Protein AF-A0A2L2Z784-F1 (afdb_monomer)

Mean predicted aligned error: 4.52 Å

Radius of gyration: 20.01 Å; Cα contacts (8 Å, |Δi|>4): 133; chains: 1; bounding box: 39×20×57 Å

Solvent-accessible surface area (backbone atoms only — not comparable to full-atom values): 5022 Å² total; per-residue (Å²): 90,80,46,74,43,71,45,62,34,46,80,40,64,66,45,33,74,75,71,71,41,83,81,46,72,42,85,46,58,41,44,26,26,44,42,48,79,45,83,40,76,77,43,80,45,96,85,81,45,73,47,62,47,81,46,78,47,72,42,80,35,63,96,71,23,78,57,61,96,82,64,87,73,50,64,82,75,75,96,110

Structure (mmCIF, N/CA/C/O backbone):
data_AF-A0A2L2Z784-F1
#
_entry.id   AF-A0A2L2Z784-F1
#
loop_
_atom_site.group_PDB
_atom_site.id
_atom_site.type_symbol
_atom_site.label_atom_id
_atom_site.label_alt_id
_atom_site.label_comp_id
_atom_site.label_asym_id
_atom_site.label_entity_id
_atom_site.label_seq_id
_atom_site.pdbx_PDB_ins_code
_atom_site.Cartn_x
_atom_site.Cartn_y
_atom_site.Cartn_z
_atom_site.occupancy
_atom_site.B_iso_or_equiv
_atom_site.auth_seq_id
_atom_site.auth_comp_id
_atom_site.auth_asym_id
_atom_site.auth_atom_id
_atom_site.pdbx_PDB_model_num
ATOM 1 N N . ILE A 1 1 ? -10.318 4.080 8.471 1.00 92.00 1 ILE A N 1
ATOM 2 C CA . ILE A 1 1 ? -9.134 4.813 7.964 1.00 92.00 1 ILE A CA 1
ATOM 3 C C . ILE A 1 1 ? -8.793 4.172 6.629 1.00 92.00 1 ILE A C 1
ATOM 5 O O . ILE A 1 1 ? -8.929 2.957 6.553 1.00 92.00 1 ILE A O 1
ATOM 9 N N . TYR A 1 2 ? -8.478 4.943 5.591 1.00 96.56 2 TYR A N 1
ATOM 10 C CA . TYR A 1 2 ? -8.008 4.389 4.317 1.00 96.56 2 TYR A CA 1
ATOM 11 C C . TYR A 1 2 ? -6.517 4.668 4.183 1.00 96.56 2 TYR A C 1
ATOM 13 O O . TYR A 1 2 ? -6.063 5.748 4.555 1.00 96.56 2 TYR A O 1
ATOM 21 N N . GLU A 1 3 ? -5.782 3.675 3.708 1.00 97.19 3 GLU A N 1
ATOM 22 C CA . GLU A 1 3 ? -4.347 3.739 3.472 1.00 97.19 3 GLU A CA 1
ATOM 23 C C . GLU A 1 3 ? -4.098 3.378 2.011 1.00 97.19 3 GLU A C 1
ATOM 25 O O . GLU A 1 3 ? -4.540 2.325 1.548 1.00 97.19 3 GLU A O 1
ATOM 30 N N . ASN A 1 4 ? -3.421 4.274 1.298 1.00 97.62 4 ASN A N 1
ATOM 31 C CA . ASN A 1 4 ? -3.064 4.095 -0.100 1.00 97.62 4 ASN A CA 1
ATOM 32 C C . ASN A 1 4 ? -1.604 3.661 -0.155 1.00 97.62 4 ASN A C 1
ATOM 34 O O . ASN A 1 4 ? -0.730 4.378 0.334 1.00 97.62 4 ASN A O 1
ATOM 38 N N . ILE A 1 5 ? -1.353 2.493 -0.734 1.00 97.00 5 ILE A N 1
ATOM 39 C CA . ILE A 1 5 ? -0.007 1.959 -0.913 1.00 97.00 5 ILE A CA 1
ATOM 40 C C . ILE A 1 5 ? 0.379 2.112 -2.379 1.00 97.00 5 ILE A C 1
ATOM 42 O O . ILE A 1 5 ? -0.406 1.781 -3.267 1.00 97.00 5 ILE A O 1
ATOM 46 N N . TYR A 1 6 ? 1.592 2.602 -2.611 1.00 97.00 6 TYR A N 1
ATOM 47 C CA . TYR A 1 6 ? 2.191 2.733 -3.931 1.00 97.00 6 TYR A CA 1
ATOM 48 C C . TYR A 1 6 ? 3.485 1.933 -3.957 1.00 97.00 6 TYR A C 1
ATOM 50 O O . TYR A 1 6 ? 4.247 1.935 -2.986 1.00 97.00 6 TYR A O 1
ATOM 58 N N . PHE A 1 7 ? 3.728 1.252 -5.066 1.00 96.56 7 PHE A N 1
ATOM 59 C CA . PHE A 1 7 ? 4.950 0.499 -5.299 1.00 96.56 7 PHE A CA 1
ATOM 60 C C . PHE A 1 7 ? 5.747 1.132 -6.430 1.00 96.56 7 PHE A C 1
ATOM 62 O O . PHE A 1 7 ? 5.178 1.711 -7.349 1.00 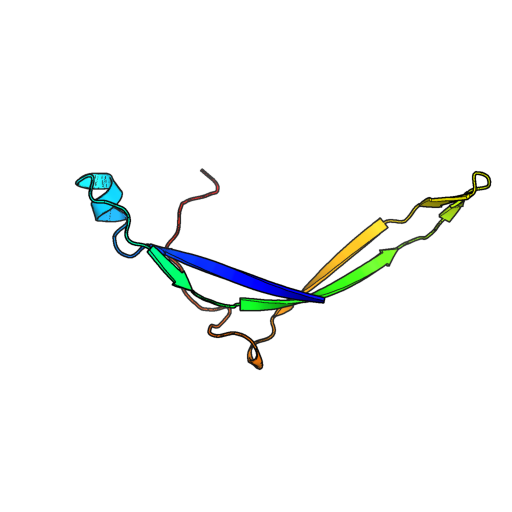96.56 7 PHE A O 1
ATOM 69 N N . PHE A 1 8 ? 7.065 0.964 -6.397 1.00 96.12 8 PHE A N 1
ATOM 70 C CA . PHE A 1 8 ? 7.921 1.274 -7.536 1.00 96.12 8 PHE A CA 1
ATOM 71 C C . PHE A 1 8 ? 8.250 -0.019 -8.276 1.00 96.12 8 PHE A C 1
ATOM 73 O O . PHE A 1 8 ? 8.963 -0.876 -7.755 1.00 96.12 8 PHE A O 1
ATOM 80 N N . TYR A 1 9 ? 7.710 -0.155 -9.482 1.00 96.56 9 TYR A N 1
ATOM 81 C CA . TYR A 1 9 ? 8.040 -1.228 -10.407 1.00 96.56 9 TYR A CA 1
ATOM 82 C C . TYR A 1 9 ? 9.356 -0.927 -11.113 1.00 96.56 9 TYR A C 1
ATOM 84 O O . TYR A 1 9 ? 9.501 0.134 -11.715 1.00 96.56 9 TYR A O 1
ATOM 92 N N . ILE A 1 10 ? 10.295 -1.867 -11.058 1.00 97.12 10 ILE A N 1
ATOM 93 C CA . ILE A 1 10 ? 11.596 -1.772 -11.719 1.00 97.12 10 ILE A CA 1
ATOM 94 C C . ILE A 1 10 ? 11.523 -2.454 -13.088 1.00 97.12 10 ILE A C 1
ATOM 96 O O . ILE A 1 10 ? 11.306 -3.663 -13.160 1.00 97.12 10 ILE A O 1
ATOM 100 N N . SER A 1 11 ? 11.775 -1.707 -14.168 1.00 96.62 11 SER A N 1
ATOM 101 C CA . SER A 1 11 ? 11.727 -2.244 -15.539 1.00 96.62 11 SER A CA 1
ATOM 102 C C . SER A 1 11 ? 13.076 -2.746 -16.066 1.00 96.62 11 SER A C 1
ATOM 104 O O . SER A 1 11 ? 13.105 -3.609 -16.941 1.00 96.62 11 SER A O 1
ATOM 106 N N . ASN A 1 12 ? 14.201 -2.256 -15.529 1.00 96.06 12 ASN A N 1
ATOM 107 C CA . ASN A 1 12 ? 15.553 -2.544 -16.031 1.00 96.06 12 ASN A CA 1
ATOM 108 C C . ASN A 1 12 ? 16.506 -3.120 -14.962 1.00 96.06 12 ASN A C 1
ATOM 110 O O . ASN A 1 12 ? 17.710 -2.874 -14.997 1.00 96.06 12 ASN A O 1
ATOM 114 N N . GLY A 1 13 ? 15.997 -3.925 -14.021 1.00 93.94 13 GLY A N 1
ATOM 115 C CA . GLY A 1 13 ? 16.784 -4.411 -12.875 1.00 93.94 13 GLY A CA 1
ATOM 116 C C . GLY A 1 13 ? 18.071 -5.163 -13.249 1.00 93.94 13 GLY A C 1
ATOM 117 O O . GLY A 1 13 ? 19.084 -5.023 -12.573 1.00 93.94 13 GLY A O 1
ATOM 118 N N . VAL A 1 14 ? 18.068 -5.916 -14.354 1.00 93.62 14 VAL A N 1
ATOM 119 C CA . VAL A 1 14 ? 19.269 -6.618 -14.847 1.00 93.62 14 VAL A CA 1
ATOM 120 C C . VAL A 1 14 ? 20.307 -5.635 -15.392 1.00 93.62 14 VAL A C 1
ATOM 122 O O . VAL A 1 14 ? 21.492 -5.769 -15.097 1.00 93.62 14 VAL A O 1
ATOM 125 N N . ALA A 1 15 ? 19.870 -4.640 -16.166 1.00 94.12 15 ALA A N 1
ATOM 126 C CA . ALA A 1 15 ? 20.759 -3.644 -16.753 1.00 94.12 15 ALA A CA 1
ATOM 127 C C . ALA A 1 15 ? 21.410 -2.769 -15.673 1.00 94.12 15 ALA A C 1
ATOM 129 O O . ALA A 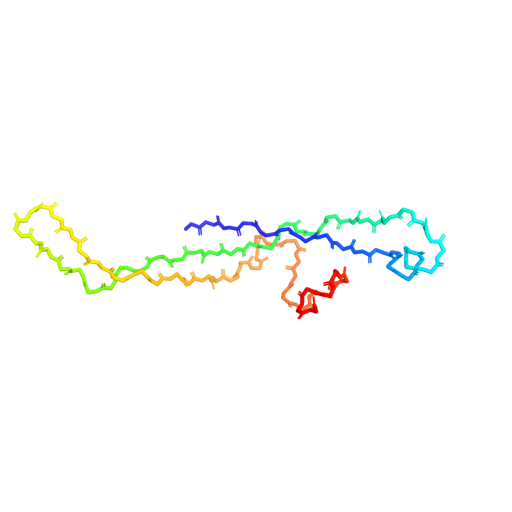1 15 ? 22.624 -2.576 -15.685 1.00 94.12 15 ALA A O 1
ATOM 130 N N . PHE A 1 16 ? 20.623 -2.352 -14.679 1.00 93.75 16 PHE A N 1
ATOM 131 C CA . PHE A 1 16 ? 21.117 -1.638 -13.503 1.00 93.75 16 PHE A CA 1
ATOM 132 C C . PHE A 1 16 ? 22.256 -2.393 -12.795 1.00 93.75 16 PHE A C 1
ATOM 134 O O . PHE A 1 16 ? 23.252 -1.792 -12.411 1.00 93.75 16 PHE A O 1
ATOM 141 N N . LEU A 1 17 ? 22.145 -3.719 -12.659 1.00 91.06 17 LEU A N 1
ATOM 142 C CA . LEU A 1 17 ? 23.147 -4.524 -11.951 1.00 91.06 17 LEU A CA 1
ATOM 143 C C . LEU A 1 17 ? 24.397 -4.848 -12.779 1.00 91.06 17 LEU A C 1
ATOM 145 O O . LEU A 1 17 ? 25.477 -4.985 -12.210 1.00 91.06 17 LEU A O 1
ATOM 149 N N . ILE A 1 18 ? 24.255 -5.051 -14.092 1.00 94.31 18 ILE A N 1
ATOM 150 C 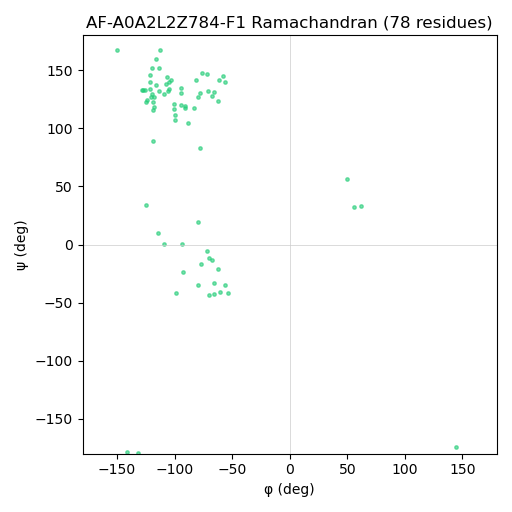CA . ILE A 1 18 ? 25.339 -5.585 -14.935 1.00 94.31 18 ILE A CA 1
ATOM 151 C C . ILE A 1 18 ? 26.086 -4.481 -15.681 1.00 94.31 18 ILE A C 1
ATOM 153 O O . ILE A 1 18 ? 27.307 -4.551 -15.805 1.00 94.31 18 ILE A O 1
ATOM 157 N N . ILE A 1 19 ? 25.359 -3.501 -16.218 1.00 92.00 19 ILE A N 1
ATOM 158 C CA . ILE A 1 19 ? 25.907 -2.483 -17.126 1.00 92.00 19 ILE A CA 1
ATOM 159 C C . ILE A 1 19 ? 25.878 -1.068 -16.535 1.00 92.00 19 ILE A C 1
ATOM 161 O O . ILE A 1 19 ? 26.175 -0.120 -17.255 1.00 92.00 19 ILE A O 1
ATOM 165 N N . ASP A 1 20 ? 25.568 -0.938 -15.239 1.00 89.62 20 ASP A N 1
ATOM 166 C CA . ASP A 1 20 ? 25.559 0.326 -14.481 1.00 89.62 20 ASP A CA 1
ATOM 167 C C . ASP A 1 20 ? 24.646 1.406 -15.102 1.00 89.62 20 ASP A C 1
ATOM 169 O O . ASP A 1 20 ? 24.906 2.608 -15.046 1.00 89.62 20 ASP A O 1
ATOM 173 N N . GLU A 1 21 ? 23.550 0.974 -15.736 1.00 95.00 21 GLU A N 1
ATOM 174 C CA . GLU A 1 21 ? 22.518 1.888 -16.224 1.00 95.00 21 GLU A CA 1
ATOM 175 C C . GLU A 1 21 ? 21.712 2.481 -15.060 1.00 95.00 21 GLU A C 1
ATOM 177 O O . GLU A 1 21 ? 21.432 1.775 -14.091 1.00 95.00 21 GLU A O 1
ATOM 182 N N . PRO A 1 22 ? 21.241 3.739 -15.152 1.00 95.25 22 PRO A N 1
ATOM 183 C CA . PRO A 1 22 ? 20.329 4.294 -14.158 1.00 95.25 22 PRO A CA 1
ATOM 184 C C . PRO A 1 22 ? 19.064 3.440 -13.998 1.00 95.25 22 PRO A C 1
ATOM 186 O O . PRO A 1 22 ? 18.490 2.968 -14.979 1.00 95.25 22 PRO A O 1
ATOM 189 N N . LEU A 1 23 ? 18.595 3.276 -12.760 1.00 95.44 23 LEU A N 1
ATOM 190 C CA . LEU A 1 23 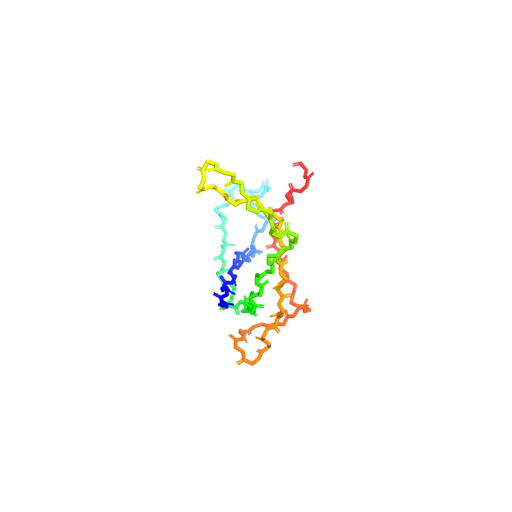? 17.390 2.500 -12.473 1.00 95.44 23 LEU A CA 1
ATOM 191 C C . LEU A 1 23 ? 16.142 3.197 -13.031 1.00 95.44 23 LEU A C 1
ATOM 193 O O . LEU A 1 23 ? 15.875 4.362 -12.731 1.00 95.44 23 LEU A O 1
ATOM 197 N N . TYR A 1 24 ? 15.345 2.462 -13.795 1.00 96.69 24 TYR A N 1
ATOM 198 C CA . TYR A 1 24 ? 14.070 2.911 -14.332 1.00 96.69 24 TYR A CA 1
ATOM 199 C C . TYR A 1 24 ? 12.940 2.342 -13.489 1.00 96.69 24 TYR A C 1
ATOM 201 O O . TYR A 1 24 ? 12.744 1.125 -13.406 1.00 96.69 24 TYR A O 1
ATOM 209 N N . VAL A 1 25 ? 12.202 3.254 -12.859 1.00 96.62 25 VAL A N 1
ATOM 210 C CA . VAL A 1 25 ? 11.085 2.933 -11.977 1.00 96.62 25 VAL A CA 1
ATOM 211 C C . VAL A 1 25 ? 9.793 3.564 -12.469 1.00 96.62 25 VAL A C 1
ATOM 213 O O . VAL A 1 25 ? 9.787 4.662 -13.023 1.00 96.62 25 VAL A O 1
ATOM 216 N N . THR A 1 26 ? 8.683 2.869 -12.256 1.00 96.88 26 THR A N 1
ATOM 217 C CA . THR A 1 26 ? 7.331 3.379 -12.501 1.00 96.88 26 THR A CA 1
ATOM 218 C C . THR A 1 26 ? 6.498 3.186 -11.245 1.00 96.88 26 THR A C 1
ATOM 220 O O . THR A 1 26 ? 6.533 2.119 -10.635 1.00 96.88 26 THR A O 1
ATOM 223 N N . GLU A 1 27 ? 5.780 4.224 -10.828 1.00 96.50 27 GLU A N 1
ATOM 224 C CA . GLU A 1 27 ? 4.854 4.132 -9.701 1.00 96.50 27 GLU A CA 1
ATOM 225 C C . GLU A 1 27 ? 3.628 3.296 -10.098 1.00 96.50 27 GLU A C 1
ATOM 227 O O . GLU A 1 27 ? 3.036 3.517 -11.152 1.00 96.50 27 GLU A O 1
ATOM 232 N N . LEU A 1 28 ? 3.255 2.337 -9.252 1.00 96.88 28 LEU A N 1
ATOM 233 C CA . LEU A 1 28 ? 2.051 1.525 -9.376 1.00 96.88 28 LEU A CA 1
ATOM 234 C C . LEU A 1 28 ? 1.171 1.723 -8.146 1.00 96.88 28 LEU A C 1
ATOM 236 O O . LEU A 1 28 ? 1.615 1.508 -7.015 1.00 96.88 28 LEU A O 1
ATOM 240 N N . GLY A 1 29 ? -0.089 2.074 -8.374 1.00 96.31 29 GLY A N 1
ATOM 241 C CA . GLY A 1 29 ? -1.095 2.228 -7.333 1.00 96.31 29 GLY A CA 1
ATOM 242 C C . GLY A 1 29 ? -2.072 3.373 -7.622 1.00 96.31 29 GLY A C 1
ATOM 243 O O . GLY A 1 29 ? -2.000 3.991 -8.682 1.00 96.31 29 GLY A O 1
ATOM 244 N N . PRO A 1 30 ? -2.962 3.678 -6.664 1.00 97.94 30 PRO A N 1
ATOM 245 C CA . PRO A 1 30 ? -2.964 3.131 -5.308 1.00 97.94 30 PRO A CA 1
ATOM 246 C C . PRO A 1 30 ? -3.482 1.689 -5.206 1.00 97.94 30 PRO A C 1
ATOM 248 O O . PRO A 1 30 ? -4.415 1.294 -5.898 1.00 97.94 30 PRO A O 1
ATOM 251 N N . TYR A 1 31 ? -2.927 0.941 -4.252 1.00 98.25 31 TYR A N 1
ATOM 252 C CA . TYR A 1 31 ? -3.547 -0.243 -3.653 1.00 98.25 31 TYR A CA 1
ATOM 253 C C . TYR A 1 31 ? -4.157 0.181 -2.320 1.00 98.25 31 TYR A C 1
ATOM 255 O O . TYR A 1 31 ? -3.442 0.495 -1.363 1.00 98.25 31 TYR A O 1
ATOM 263 N N . VAL A 1 32 ? -5.483 0.258 -2.269 1.00 98.44 32 VAL A N 1
ATOM 264 C CA . VAL A 1 32 ? -6.208 0.881 -1.162 1.00 98.44 32 VAL A CA 1
ATOM 265 C C . VAL A 1 32 ? -6.627 -0.156 -0.131 1.00 98.44 32 VAL A C 1
ATOM 267 O O . VAL A 1 32 ? -7.266 -1.162 -0.438 1.00 98.44 32 VAL A O 1
ATOM 270 N N . TYR A 1 33 ? -6.329 0.130 1.135 1.00 98.25 33 TYR A N 1
ATOM 271 C CA . TYR A 1 33 ? -6.720 -0.692 2.273 1.00 98.25 33 TYR A CA 1
ATOM 272 C C . TYR A 1 33 ? -7.565 0.095 3.265 1.00 98.25 33 TYR A C 1
ATOM 274 O O . TYR A 1 33 ? -7.225 1.197 3.691 1.00 98.25 33 TYR A O 1
ATOM 282 N N . LYS A 1 34 ? -8.660 -0.516 3.716 1.00 97.94 34 LYS A N 1
ATOM 283 C CA . LYS A 1 34 ? -9.472 -0.015 4.821 1.00 97.94 34 LYS A CA 1
ATOM 284 C C . LYS A 1 34 ? -8.935 -0.556 6.144 1.00 97.94 34 LYS A C 1
ATOM 286 O O . LYS A 1 34 ? -9.163 -1.713 6.504 1.00 97.94 34 LYS A O 1
ATOM 291 N N . GLY A 1 35 ? -8.249 0.308 6.882 1.00 96.50 35 GLY A N 1
ATOM 292 C CA . GLY A 1 35 ? -7.752 0.058 8.229 1.00 96.50 35 GLY A CA 1
ATOM 293 C C . GLY A 1 35 ? -8.847 0.175 9.295 1.00 96.50 35 GLY A C 1
ATOM 294 O O . GLY A 1 35 ? -9.568 1.184 9.371 1.00 96.50 35 GLY A O 1
ATOM 295 N N . LYS A 1 36 ? -8.933 -0.845 10.158 1.00 94.94 36 LYS A N 1
ATOM 296 C CA . LYS A 1 36 ? -9.730 -0.886 11.392 1.00 94.94 36 LYS A CA 1
ATOM 297 C C . LYS A 1 36 ? -8.803 -1.054 12.592 1.00 94.94 36 LYS A C 1
ATOM 299 O O . LYS A 1 36 ? -7.976 -1.960 12.620 1.00 94.94 36 LYS A O 1
ATOM 304 N N . TRP A 1 37 ? -8.943 -0.168 13.574 1.00 94.81 37 TRP A N 1
ATOM 305 C CA . TRP A 1 37 ? -8.128 -0.166 14.787 1.00 94.81 37 TRP A CA 1
ATOM 306 C C . TRP A 1 37 ? -8.995 -0.609 15.960 1.00 94.81 37 TRP A C 1
ATOM 308 O O . TRP A 1 37 ? -10.103 -0.102 16.143 1.00 94.81 37 TRP A O 1
ATOM 318 N N . ILE A 1 38 ? -8.510 -1.577 16.730 1.00 94.88 38 ILE A N 1
ATOM 319 C CA . ILE A 1 38 ? -9.261 -2.213 17.809 1.00 94.88 38 ILE A CA 1
ATOM 320 C C . ILE A 1 38 ? -8.450 -2.092 19.095 1.00 94.88 38 ILE A C 1
ATOM 322 O O . ILE A 1 38 ? -7.313 -2.555 19.166 1.00 94.88 38 ILE A O 1
ATOM 326 N N . LYS A 1 39 ? -9.055 -1.471 20.112 1.00 95.56 39 LYS A N 1
ATOM 327 C CA . LYS A 1 39 ? -8.489 -1.364 21.459 1.00 95.56 39 LYS A CA 1
ATOM 328 C C . LYS A 1 39 ? -8.951 -2.548 22.294 1.00 95.56 39 LYS A C 1
ATOM 330 O O . LYS A 1 39 ? -10.141 -2.701 22.553 1.00 95.56 39 LYS A O 1
ATOM 335 N N . HIS A 1 40 ? -8.007 -3.365 22.730 1.00 96.50 40 HIS A N 1
ATOM 336 C CA . HIS A 1 40 ? -8.244 -4.539 23.556 1.00 96.50 40 HIS A CA 1
ATOM 337 C C . HIS A 1 40 ? -7.878 -4.269 25.015 1.00 96.50 40 HIS A C 1
ATOM 339 O O . HIS A 1 40 ? -6.863 -3.634 25.30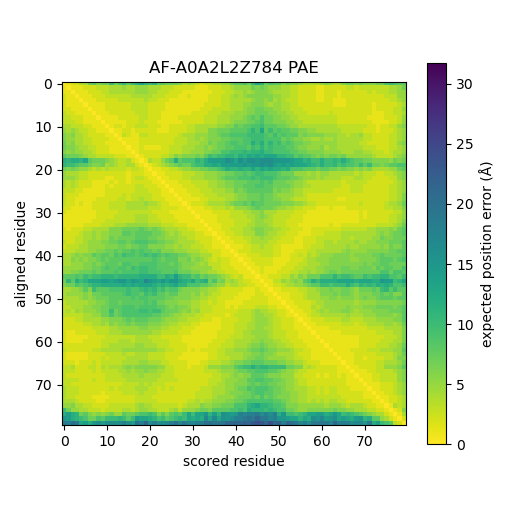8 1.00 96.50 40 HIS A O 1
ATOM 345 N N . ASN A 1 41 ? -8.695 -4.807 25.923 1.00 95.94 41 ASN A N 1
ATOM 346 C CA . ASN A 1 41 ? -8.460 -4.826 27.371 1.00 95.94 41 ASN A CA 1
ATOM 347 C C . ASN A 1 41 ? -8.085 -3.453 27.973 1.00 95.94 41 ASN A C 1
ATOM 349 O O . ASN A 1 41 ? -7.032 -3.347 28.607 1.00 95.94 41 ASN A O 1
ATOM 353 N N . PRO A 1 42 ? -8.910 -2.402 27.7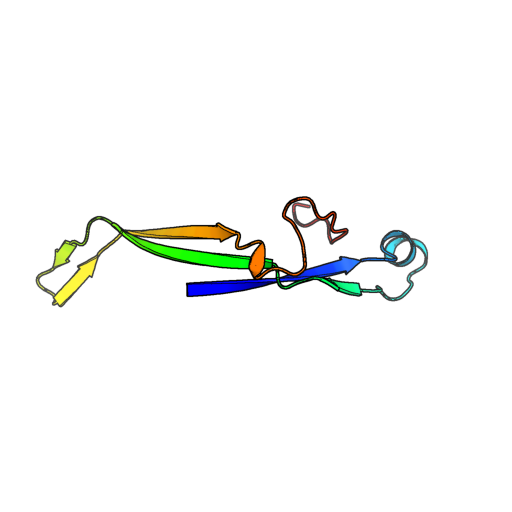99 1.00 95.31 42 PRO A N 1
ATOM 354 C CA . PRO A 1 42 ? -8.641 -1.117 28.430 1.00 95.31 42 PRO A CA 1
ATOM 355 C C . PRO A 1 42 ? -8.657 -1.256 29.960 1.00 95.31 42 PRO A C 1
ATOM 357 O O . PRO A 1 42 ? -9.645 -1.700 30.545 1.00 95.31 42 PRO A O 1
ATOM 360 N N . LYS A 1 43 ? -7.560 -0.864 30.608 1.00 97.00 43 LYS A N 1
ATOM 361 C CA . LYS A 1 43 ? -7.405 -0.810 32.063 1.00 97.00 43 LYS A CA 1
ATOM 362 C C . LYS A 1 43 ? -7.134 0.625 32.487 1.00 97.00 43 LYS A C 1
ATOM 364 O O . LYS A 1 43 ? -6.095 1.179 32.138 1.00 97.00 43 LYS A O 1
ATOM 369 N N . TRP A 1 44 ? -8.062 1.194 33.246 1.00 96.81 44 TRP A N 1
ATOM 370 C CA . TRP A 1 44 ? -7.922 2.510 33.860 1.00 96.81 44 TRP A CA 1
ATOM 371 C C . TRP A 1 44 ? -7.106 2.417 35.143 1.00 96.81 44 TRP A C 1
ATOM 373 O O . TRP A 1 44 ? -7.249 1.465 35.914 1.00 96.81 44 TRP A O 1
ATOM 383 N N . HIS A 1 45 ? -6.266 3.417 35.372 1.00 96.56 45 HIS A N 1
ATOM 384 C CA . HIS A 1 45 ? -5.387 3.499 36.530 1.00 96.56 45 HIS A CA 1
ATOM 385 C C . HIS A 1 45 ? -5.695 4.762 37.351 1.00 96.56 45 HIS A C 1
ATOM 387 O O . HIS A 1 45 ? -6.120 5.770 36.783 1.00 96.56 45 HIS A O 1
ATOM 393 N N . PRO A 1 46 ? -5.445 4.759 38.675 1.00 96.69 46 PRO A N 1
ATOM 394 C CA . PRO A 1 46 ? -5.721 5.909 39.548 1.00 96.69 46 PRO A CA 1
ATOM 395 C C . PRO A 1 46 ? -4.925 7.175 39.210 1.00 96.69 46 PRO A C 1
ATOM 397 O O . PRO A 1 46 ? -5.334 8.274 39.562 1.00 96.69 46 PRO A O 1
ATOM 400 N N . ASN A 1 47 ? -3.803 7.035 38.501 1.00 96.38 47 ASN A N 1
ATOM 401 C CA . ASN A 1 47 ? -2.988 8.152 38.017 1.00 96.38 47 ASN A CA 1
ATOM 402 C C . ASN A 1 47 ? -3.551 8.802 36.736 1.00 96.38 47 ASN A C 1
ATOM 404 O O . ASN A 1 47 ? -2.807 9.459 36.014 1.00 96.38 47 ASN A O 1
ATOM 408 N N . VAL A 1 48 ? -4.839 8.600 36.438 1.00 95.69 48 VAL A N 1
ATOM 409 C CA . VAL A 1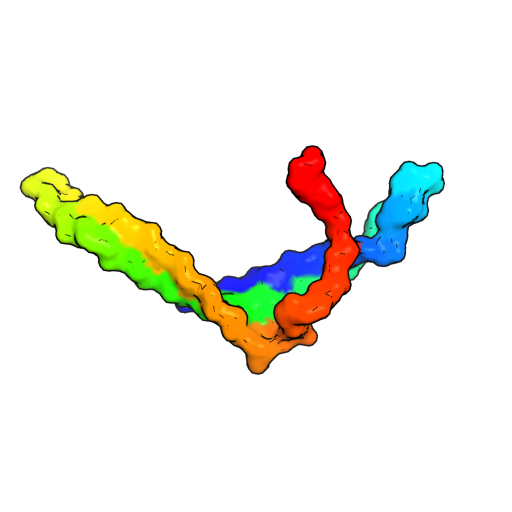 48 ? -5.526 9.171 35.268 1.00 95.69 48 VAL A CA 1
ATOM 410 C C . VAL A 1 48 ? -4.912 8.698 33.939 1.00 95.69 48 VAL A C 1
ATOM 412 O O . VAL A 1 48 ? -4.902 9.409 32.939 1.00 95.69 48 VAL A O 1
ATOM 415 N N . THR A 1 49 ? -4.403 7.464 33.907 1.00 97.31 49 THR A N 1
ATOM 416 C CA . THR A 1 49 ? -3.920 6.829 32.673 1.00 97.31 49 THR A CA 1
ATOM 417 C C . THR A 1 49 ? -4.754 5.605 32.318 1.00 97.31 49 THR A C 1
ATOM 419 O O . THR A 1 49 ? -5.428 5.015 33.166 1.00 97.31 49 THR A O 1
ATOM 422 N N . VAL A 1 50 ? -4.705 5.208 31.047 1.00 96.62 50 VAL A N 1
ATOM 423 C CA . VAL A 1 50 ? -5.328 3.981 30.552 1.00 96.62 50 VAL A CA 1
ATOM 424 C C . VAL A 1 50 ? -4.302 3.168 29.774 1.00 96.62 50 VAL A C 1
ATOM 426 O O . VAL A 1 50 ? -3.588 3.698 28.926 1.00 96.62 50 VAL A O 1
ATOM 429 N N . SER A 1 51 ? -4.228 1.871 30.053 1.00 96.19 51 SER A N 1
ATOM 430 C CA . SER A 1 51 ? -3.453 0.919 29.254 1.00 96.19 51 SER A CA 1
ATOM 431 C C . SER A 1 51 ? -4.390 0.073 28.408 1.00 96.19 51 SER A C 1
ATOM 433 O O . SER A 1 51 ? -5.433 -0.354 28.889 1.00 96.19 51 SER A O 1
ATOM 435 N N . TYR A 1 52 ? -4.015 -0.206 27.167 1.00 96.88 52 TYR A N 1
ATOM 436 C CA . TYR A 1 52 ? -4.737 -1.104 26.269 1.00 96.88 52 TYR A CA 1
ATOM 437 C C . TYR A 1 52 ? -3.732 -1.766 25.319 1.00 96.88 52 TYR A C 1
ATOM 439 O O . TYR A 1 52 ? -2.583 -1.336 25.216 1.00 96.88 52 TYR A O 1
ATOM 447 N N . ARG A 1 53 ? -4.163 -2.806 24.607 1.00 96.31 53 ARG A N 1
ATOM 448 C CA . ARG A 1 53 ? -3.423 -3.368 23.468 1.00 96.31 53 ARG A CA 1
ATOM 449 C C . ARG A 1 53 ? -4.118 -2.950 22.178 1.00 96.31 53 ARG A C 1
ATOM 451 O O . ARG A 1 53 ? -5.334 -3.076 22.094 1.00 96.31 53 ARG A O 1
ATOM 458 N N . ASP A 1 54 ? -3.378 -2.456 21.195 1.00 95.06 54 ASP A N 1
ATOM 459 C CA . ASP A 1 54 ? -3.940 -2.124 19.882 1.00 95.06 54 ASP A CA 1
ATOM 460 C C . ASP A 1 54 ? -3.763 -3.304 18.920 1.00 95.06 54 ASP A C 1
ATOM 462 O O . ASP A 1 54 ? -2.682 -3.881 18.822 1.00 95.06 54 ASP A O 1
ATOM 466 N N . SER A 1 55 ? -4.819 -3.628 18.178 1.00 96.00 55 SER A N 1
ATOM 467 C CA . SER A 1 55 ? -4.755 -4.459 16.976 1.00 96.00 55 SER A CA 1
ATOM 468 C C . SER A 1 55 ? -5.173 -3.624 15.770 1.00 96.00 55 SER A C 1
ATOM 470 O O . SER A 1 55 ? -6.127 -2.842 15.843 1.00 96.00 55 SER A O 1
ATOM 472 N N . ARG A 1 56 ? -4.451 -3.769 14.659 1.00 95.12 56 ARG A N 1
ATOM 473 C CA . ARG A 1 56 ? -4.753 -3.107 13.390 1.00 95.12 56 ARG A CA 1
ATOM 474 C C . ARG A 1 56 ? -5.004 -4.175 12.338 1.00 95.12 56 ARG A C 1
ATOM 476 O O . ARG A 1 56 ? -4.217 -5.107 12.207 1.00 95.12 56 ARG A O 1
ATOM 483 N N . VAL A 1 57 ? -6.119 -4.041 11.629 1.00 95.50 57 VAL A N 1
ATOM 484 C CA . VAL A 1 57 ? -6.519 -4.951 10.553 1.00 95.50 57 VAL A CA 1
ATOM 485 C C . VAL A 1 57 ? -6.774 -4.132 9.303 1.00 95.50 57 VAL A C 1
ATOM 487 O O . VAL A 1 57 ? -7.490 -3.129 9.356 1.00 95.50 57 VAL A O 1
ATOM 490 N N . TRP A 1 58 ? -6.226 -4.584 8.185 1.00 97.12 58 TRP A N 1
ATOM 491 C CA . TRP A 1 58 ? -6.359 -3.952 6.881 1.00 97.12 58 TRP A CA 1
ATOM 492 C C . TRP A 1 58 ? -7.156 -4.862 5.955 1.00 97.12 58 TRP A C 1
ATOM 494 O O . TRP A 1 58 ? -6.886 -6.056 5.879 1.00 97.12 58 TRP A O 1
ATOM 504 N N . HIS A 1 59 ? -8.149 -4.297 5.270 1.00 97.25 59 HIS A 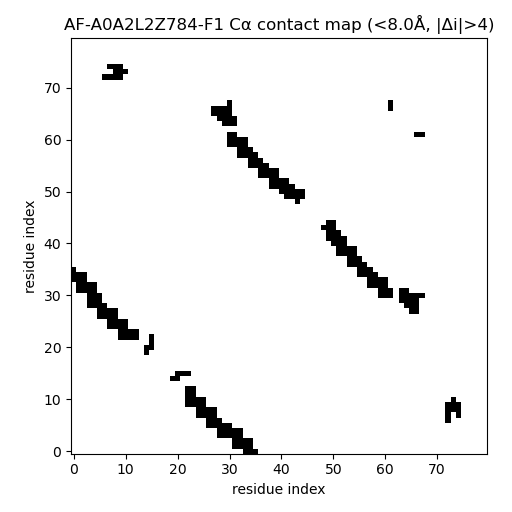N 1
ATOM 505 C CA . HIS A 1 59 ? -8.955 -5.011 4.280 1.00 97.25 59 HIS A CA 1
ATOM 506 C C . HIS A 1 59 ? -8.777 -4.335 2.928 1.00 97.25 59 HIS A C 1
ATOM 508 O O . HIS A 1 59 ? -9.044 -3.137 2.814 1.00 97.25 59 HIS A O 1
ATOM 514 N N . PHE A 1 60 ? -8.326 -5.085 1.927 1.00 98.19 60 PHE A N 1
ATOM 515 C CA . PHE A 1 60 ? -8.131 -4.569 0.576 1.00 98.19 60 PHE A CA 1
ATOM 516 C C . PHE A 1 60 ? -9.453 -4.068 -0.020 1.00 98.19 60 PHE A C 1
ATOM 518 O O . PHE A 1 60 ? -10.517 -4.632 0.249 1.00 98.19 60 PHE A O 1
ATOM 525 N N . GLN A 1 61 ? -9.402 -2.967 -0.764 1.00 98.38 61 GLN A N 1
ATOM 526 C CA . GLN A 1 61 ? -10.553 -2.319 -1.389 1.00 98.38 61 GLN A CA 1
ATOM 527 C C . GLN A 1 61 ? -10.350 -2.322 -2.911 1.00 98.38 61 GLN A C 1
ATOM 529 O O . GLN A 1 61 ? -9.776 -1.366 -3.436 1.00 98.38 61 GLN A O 1
ATOM 534 N N . PRO A 1 62 ? -10.790 -3.380 -3.619 1.00 97.38 62 PRO A N 1
ATOM 535 C CA . PRO A 1 62 ? -10.543 -3.520 -5.055 1.00 97.38 62 PRO A CA 1
ATOM 536 C C . PRO A 1 62 ? -11.159 -2.372 -5.862 1.00 97.38 62 PRO A C 1
ATOM 538 O O . PRO A 1 62 ? -10.486 -1.808 -6.708 1.00 97.38 62 PRO A O 1
AT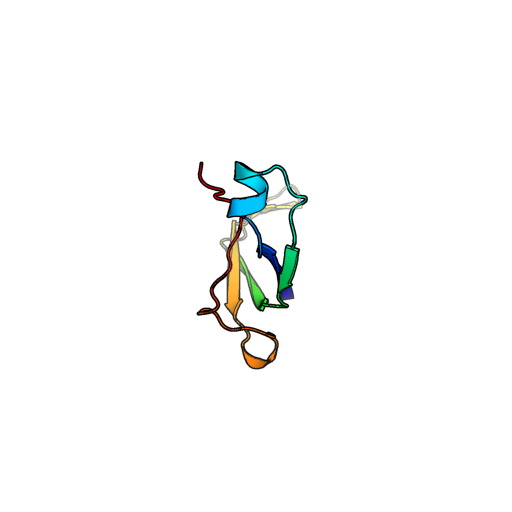OM 541 N N . ASP A 1 63 ? -12.376 -1.934 -5.521 1.00 97.75 63 ASP A N 1
ATOM 542 C CA . ASP A 1 63 ? -13.082 -0.858 -6.242 1.00 97.75 63 ASP A CA 1
ATOM 543 C C . ASP A 1 63 ? -12.427 0.529 -6.106 1.00 97.75 63 ASP A C 1
ATOM 545 O O . ASP A 1 63 ? -12.801 1.468 -6.803 1.00 97.75 63 ASP A O 1
ATOM 549 N N . LEU A 1 64 ? -11.493 0.680 -5.162 1.00 97.94 64 LEU A N 1
ATOM 550 C CA . LEU A 1 64 ? -10.744 1.916 -4.929 1.00 97.94 64 LEU A CA 1
ATOM 551 C C . LEU A 1 64 ? -9.274 1.788 -5.348 1.00 97.94 64 LEU A C 1
ATOM 553 O O . LEU A 1 64 ? -8.518 2.737 -5.155 1.00 97.94 64 LEU A O 1
ATOM 557 N N . SER A 1 65 ? -8.866 0.625 -5.858 1.00 98.00 65 SER A N 1
ATOM 558 C CA . SER A 1 65 ? -7.485 0.334 -6.234 1.00 98.00 65 SER A CA 1
ATOM 559 C C . SER A 1 65 ? -7.333 0.309 -7.750 1.00 98.00 65 SER A C 1
ATOM 561 O O . SER A 1 65 ? -8.218 -0.164 -8.455 1.00 98.00 65 SER A O 1
ATOM 563 N N . GLU A 1 66 ? -6.189 0.774 -8.246 1.00 97.31 66 GLU A N 1
ATOM 564 C CA . GLU A 1 66 ? -5.850 0.710 -9.681 1.00 97.31 66 GLU A CA 1
ATOM 565 C C . GLU A 1 66 ? -5.397 -0.695 -10.112 1.00 97.31 66 GLU A C 1
ATOM 567 O O . GLU A 1 66 ? -5.372 -1.011 -11.299 1.00 97.31 66 GLU A O 1
ATOM 572 N N . GLY A 1 67 ? -5.035 -1.537 -9.142 1.00 94.62 67 GLY A N 1
ATOM 573 C CA . GLY A 1 67 ? -4.500 -2.878 -9.351 1.00 94.62 67 GLY A CA 1
ATOM 574 C C . GLY A 1 67 ? -5.173 -3.939 -8.486 1.00 94.62 67 GLY A C 1
ATOM 575 O O . GLY A 1 67 ? -6.072 -3.654 -7.688 1.00 94.62 67 GLY A O 1
ATOM 576 N N . SER A 1 68 ? -4.718 -5.179 -8.632 1.00 96.31 68 SER A N 1
ATOM 577 C CA . SER A 1 68 ? -5.221 -6.345 -7.901 1.00 96.31 68 SER A CA 1
ATOM 578 C C . SER A 1 68 ? -4.180 -6.923 -6.935 1.00 96.31 68 SER A C 1
ATOM 580 O O . SER A 1 68 ? -2.999 -6.594 -6.990 1.00 96.31 68 SER A O 1
ATOM 582 N N . LEU A 1 69 ? -4.600 -7.823 -6.040 1.00 95.31 69 LEU A N 1
ATOM 583 C CA . LEU A 1 69 ? -3.654 -8.547 -5.177 1.00 95.31 69 LEU A CA 1
ATOM 584 C C . LEU A 1 69 ? -2.789 -9.566 -5.937 1.00 95.31 69 LEU A C 1
ATOM 586 O O . LEU A 1 69 ? -1.824 -10.069 -5.366 1.00 95.31 69 LEU A O 1
ATOM 590 N N . ASP A 1 70 ? -3.123 -9.854 -7.196 1.00 96.81 70 ASP A N 1
ATOM 591 C CA . ASP A 1 70 ? -2.388 -10.775 -8.064 1.00 96.81 70 ASP A CA 1
ATOM 592 C C . ASP A 1 70 ? -1.345 -10.054 -8.941 1.00 96.81 70 ASP A C 1
ATOM 594 O O . ASP A 1 70 ? -0.641 -10.692 -9.728 1.00 96.81 70 ASP A O 1
ATOM 598 N N . ASP A 1 71 ? -1.227 -8.728 -8.817 1.00 95.81 71 ASP A N 1
ATOM 599 C CA . ASP A 1 71 ? -0.307 -7.929 -9.622 1.00 95.81 71 ASP A CA 1
ATOM 600 C C . ASP A 1 71 ? 1.155 -8.273 -9.297 1.00 95.81 71 ASP A C 1
ATOM 602 O O . ASP A 1 71 ? 1.590 -8.315 -8.143 1.00 95.81 71 ASP A O 1
ATOM 606 N N . VAL A 1 72 ? 1.946 -8.506 -10.345 1.00 95.25 72 VAL A N 1
ATOM 607 C CA . VAL A 1 72 ? 3.359 -8.877 -10.216 1.00 95.25 72 VAL A CA 1
ATOM 608 C C . VAL A 1 72 ? 4.227 -7.625 -10.237 1.00 95.25 72 VAL A C 1
ATOM 610 O O . VAL A 1 72 ? 4.278 -6.905 -11.233 1.00 95.25 72 VAL A O 1
ATOM 613 N N . ILE A 1 73 ? 4.970 -7.400 -9.152 1.00 94.31 73 ILE A N 1
ATOM 614 C CA . ILE A 1 73 ? 5.838 -6.231 -8.991 1.00 94.31 73 ILE A CA 1
ATOM 615 C C . ILE A 1 73 ? 7.290 -6.681 -8.855 1.00 94.31 73 ILE A C 1
ATOM 617 O O . ILE A 1 73 ? 7.663 -7.373 -7.909 1.00 94.31 73 ILE A O 1
ATOM 621 N N . THR A 1 74 ? 8.134 -6.251 -9.791 1.00 95.31 74 THR A N 1
ATOM 622 C CA . THR A 1 74 ? 9.587 -6.406 -9.685 1.00 95.31 74 THR A CA 1
ATOM 623 C C . THR A 1 74 ? 10.155 -5.271 -8.835 1.00 95.31 74 THR A C 1
ATOM 625 O O . THR A 1 74 ? 10.034 -4.104 -9.201 1.00 95.31 74 THR A O 1
ATOM 628 N N . THR A 1 75 ? 10.766 -5.608 -7.697 1.00 94.44 75 THR A N 1
ATOM 629 C CA . THR A 1 75 ? 11.355 -4.654 -6.742 1.00 94.44 75 THR A CA 1
ATOM 630 C C . THR A 1 75 ? 12.668 -5.193 -6.158 1.00 94.44 75 THR A C 1
ATOM 632 O O . THR A 1 75 ? 13.128 -6.275 -6.530 1.00 94.44 75 THR A O 1
ATOM 635 N N . LEU A 1 76 ? 13.290 -4.431 -5.257 1.00 92.00 76 LEU A N 1
ATOM 636 C CA . LEU A 1 76 ? 14.478 -4.843 -4.515 1.00 92.00 76 LEU A CA 1
ATOM 637 C C . LEU A 1 76 ? 14.216 -6.123 -3.714 1.00 92.00 76 LEU A C 1
ATOM 639 O O . LEU A 1 76 ? 13.146 -6.316 -3.135 1.00 92.00 76 LEU A O 1
ATOM 643 N N . ASN A 1 77 ? 15.237 -6.970 -3.616 1.00 90.19 77 ASN A N 1
ATOM 644 C CA . ASN A 1 77 ? 15.179 -8.161 -2.782 1.00 90.19 77 ASN A CA 1
ATOM 645 C C . ASN A 1 77 ? 15.392 -7.790 -1.303 1.00 90.19 77 ASN A C 1
ATOM 647 O O . ASN A 1 77 ? 16.508 -7.827 -0.800 1.00 90.19 77 ASN A O 1
ATOM 651 N N . GLY A 1 78 ? 14.318 -7.354 -0.641 1.00 82.69 78 GLY A N 1
ATOM 652 C CA . GLY A 1 78 ? 14.363 -6.767 0.704 1.00 82.69 78 GLY A CA 1
ATOM 653 C C . GLY A 1 78 ? 14.794 -7.684 1.864 1.00 82.69 78 GLY A C 1
ATOM 654 O O . GLY A 1 78 ? 15.396 -7.167 2.799 1.00 82.69 78 GLY A O 1
ATOM 655 N N . PRO A 1 79 ? 14.494 -8.998 1.873 1.00 81.25 79 PRO A N 1
ATOM 656 C CA . PRO A 1 79 ? 14.914 -9.887 2.963 1.00 81.25 79 PRO A CA 1
ATOM 657 C C . PRO A 1 79 ? 16.413 -10.220 3.023 1.00 81.25 79 PRO A C 1
ATOM 659 O O . PRO A 1 79 ? 16.805 -10.941 3.942 1.00 81.25 79 PRO A O 1
ATOM 662 N N . ILE A 1 80 ? 17.210 -9.794 2.038 1.00 51.75 80 ILE A N 1
ATOM 663 C CA . ILE A 1 80 ? 18.644 -10.117 1.938 1.00 51.75 80 ILE A CA 1
ATOM 664 C C . ILE A 1 80 ? 19.490 -9.093 2.690 1.00 51.75 80 ILE A C 1
ATOM 666 O O . ILE A 1 80 ? 19.217 -7.882 2.550 1.00 51.75 80 ILE A O 1
#

Secondary structure (DSSP, 8-state):
-EEEEEEEEES-HHHHHHS-PPPPEEEEEEEEEEEEEEEEEEEEETTTEEEEEEEEEEEE-GGG-SS-TT-------TT-

Foldseek 3Di:
DKDFDKDWAWDCVVCCPPVVDDTDTDIAKRFMWDKDKDWADWDADPVRDIDTDIDIDIDTDPVRMPDDPPDDGDDDPPVD

Organism: Parasteatoda tepidariorum (NCBI:txid114398)

Sequence (80 aa):
IYENIYFFYISNGVAFLIIDEPLYVTELGPYVYKGKWIKHNPKWHPNVTVSYRDSRVWHFQPDLSEGSLDDVITTLNGPI

InterPro domains:
  IPR002159 CD36 family [PF01130] (2-79)
  IPR002159 CD36 family [PR01609] (22-34)
  IPR002159 CD36 family [PR01609] (49-68)
  IPR002159 CD36 family [PTHR11923] (2-79)

pLDDT: mean 94.99, std 5.62, range [51.75, 98.44]

Nearest PDB structures (foldseek):
  4f7b-assembly3_D  TM=9.359E-01  e=6.686E-04  Homo sapiens
  6ahy-assembly1_B  TM=4.456E-01  e=4.642E+00  Homo sapiens
  8flw-assembly1_H  TM=6.091E-01  e=9.605E+00  Homo sapiens
  5msg-assembly1_B  TM=3.189E-01  e=9.040E+00  Influenza B virus